Protein AF-A0A960UC60-F1 (afdb_monomer_lite)

Secondary structure (DSSP, 8-state):
-HHHHHHHHHHHHTT--GGGSSS-SSPPPP--TTTS-HHHHHHHHHHHHHHHHHHHHH--S-S--------HHHHHHTT-SSSSSSPPS-SEEEEE-TTSSEEEEE-THHHHHHHHHT--HHHHHHHHHHHH--SSSTT-SSSSHHHHHHTT--HHHHHHHHTTTTT-SSHHHHS-HHHH--

Sequence (182 aa):
MTFKVIRNHRRAAYNVKTSEYEGLTIRPQGIDTRFCPQDMLTAAREVWDNAL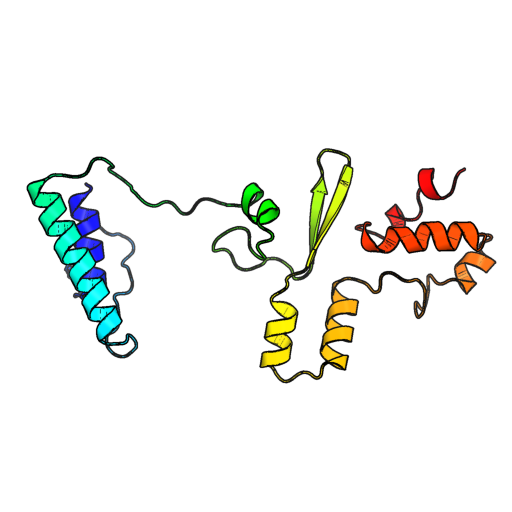EMGEHYGYRNAQVTVIAPTGTIGLVMDCDTTGIEPDFAIVKYKKLAGGGYFKIVNQSVRKALVKLGYTETEIEEITKYSKGHGTFAGCPEINKATLLEKGFTEEKIKLVEDQLDDVFDIKFAFNKWTLGE

Radius of gyration: 27.11 Å; chains: 1; bounding box: 53×32×70 Å

Structure (mmCIF, N/CA/C/O backbone):
data_AF-A0A960UC60-F1
#
_entry.id   AF-A0A960UC60-F1
#
loop_
_atom_site.group_PDB
_atom_site.id
_atom_site.type_symbol
_atom_site.label_atom_id
_atom_site.label_alt_id
_atom_site.label_comp_id
_atom_site.label_asym_id
_atom_site.label_entity_id
_atom_site.label_seq_id
_atom_site.pdbx_PDB_ins_code
_atom_site.Cartn_x
_atom_site.Cartn_y
_atom_site.Cartn_z
_atom_site.occupancy
_atom_site.B_iso_or_equiv
_atom_site.auth_seq_id
_atom_site.auth_comp_id
_atom_site.auth_asym_id
_atom_site.auth_atom_id
_atom_site.pdbx_PDB_model_num
ATOM 1 N N . MET A 1 1 ? 26.978 6.131 -17.275 1.00 68.31 1 MET A N 1
ATOM 2 C CA . MET A 1 1 ? 26.168 5.397 -16.273 1.00 68.31 1 MET A CA 1
ATOM 3 C C . MET A 1 1 ? 24.700 5.316 -16.696 1.00 68.31 1 MET A C 1
ATOM 5 O O . MET A 1 1 ? 24.188 4.209 -16.770 1.00 68.31 1 MET A O 1
ATOM 9 N N . THR A 1 2 ? 24.066 6.433 -17.068 1.00 82.31 2 THR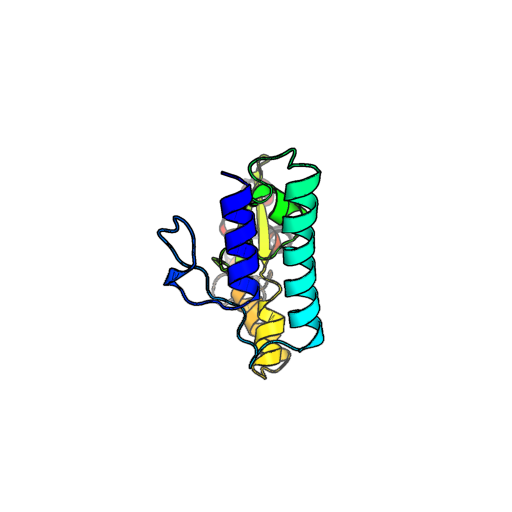 A N 1
ATOM 10 C CA . THR A 1 2 ? 22.643 6.511 -17.465 1.00 82.31 2 THR A CA 1
ATOM 11 C C . THR A 1 2 ? 22.264 5.617 -18.652 1.00 82.31 2 THR A C 1
ATOM 13 O O . THR A 1 2 ? 21.352 4.811 -18.536 1.00 82.31 2 THR A O 1
ATOM 16 N N . PHE A 1 3 ? 23.019 5.639 -19.757 1.00 91.31 3 PHE A N 1
ATOM 17 C CA . PHE A 1 3 ? 22.728 4.790 -20.927 1.00 91.31 3 PHE A CA 1
ATOM 18 C C . PHE A 1 3 ? 22.731 3.284 -20.640 1.00 91.31 3 PHE A C 1
ATOM 20 O O . PHE A 1 3 ? 21.952 2.540 -21.226 1.00 91.31 3 PHE A O 1
ATOM 27 N N . LYS A 1 4 ? 23.573 2.832 -19.702 1.00 92.44 4 LYS A N 1
ATOM 28 C CA . LYS A 1 4 ? 23.597 1.432 -19.256 1.00 92.44 4 LYS A CA 1
ATOM 29 C C . LYS A 1 4 ? 22.249 1.028 -18.650 1.00 92.44 4 LYS A C 1
ATOM 31 O O . LYS A 1 4 ? 21.748 -0.057 -18.924 1.00 92.44 4 LYS A O 1
ATOM 36 N N . VAL A 1 5 ? 21.666 1.914 -17.839 1.00 91.75 5 VAL A N 1
ATOM 37 C CA . VAL A 1 5 ? 20.359 1.708 -17.200 1.00 91.75 5 VAL A CA 1
ATOM 38 C C . VAL A 1 5 ? 19.268 1.620 -18.265 1.00 91.75 5 VAL A C 1
ATOM 40 O O . VAL A 1 5 ? 18.522 0.647 -18.283 1.00 91.75 5 VAL A O 1
ATOM 43 N N . ILE A 1 6 ? 19.247 2.560 -19.212 1.00 94.62 6 ILE A N 1
ATOM 44 C CA . ILE A 1 6 ? 18.257 2.588 -20.300 1.00 94.62 6 ILE A CA 1
ATOM 45 C C . ILE A 1 6 ? 18.337 1.332 -21.173 1.00 94.62 6 ILE A C 1
ATOM 47 O O . ILE A 1 6 ? 17.321 0.677 -21.400 1.00 94.62 6 ILE A O 1
ATOM 51 N N . ARG A 1 7 ? 19.543 0.917 -21.583 1.00 95.75 7 ARG A N 1
ATOM 52 C CA . ARG A 1 7 ? 19.724 -0.333 -22.338 1.00 95.75 7 ARG A CA 1
ATOM 53 C C . ARG A 1 7 ? 19.241 -1.553 -21.561 1.00 95.75 7 ARG A C 1
ATOM 55 O O . ARG A 1 7 ? 18.630 -2.438 -22.150 1.00 95.75 7 ARG A O 1
ATOM 62 N N . ASN A 1 8 ? 19.472 -1.613 -20.251 1.00 95.38 8 ASN A N 1
ATOM 63 C CA . ASN A 1 8 ? 18.989 -2.721 -19.428 1.00 95.38 8 ASN A CA 1
ATOM 64 C C . ASN A 1 8 ? 17.457 -2.731 -19.273 1.00 95.38 8 ASN A C 1
ATOM 66 O O . ASN A 1 8 ? 16.870 -3.810 -19.296 1.00 95.38 8 ASN A O 1
ATOM 70 N N . HIS A 1 9 ? 16.794 -1.574 -19.184 1.00 94.69 9 HIS A N 1
ATOM 71 C CA . HIS A 1 9 ? 15.327 -1.514 -19.211 1.00 94.69 9 HIS A CA 1
ATOM 72 C C . HIS A 1 9 ? 14.755 -1.975 -20.555 1.00 94.69 9 HIS A C 1
ATOM 74 O O . HIS A 1 9 ? 13.855 -2.814 -20.584 1.00 94.69 9 HIS A O 1
ATOM 80 N N . ARG A 1 10 ? 15.343 -1.513 -21.664 1.00 96.44 10 ARG A N 1
ATOM 81 C CA . ARG A 1 10 ? 15.003 -1.987 -23.011 1.00 96.44 10 ARG A CA 1
ATOM 82 C C . ARG A 1 10 ? 15.147 -3.506 -23.115 1.00 96.44 10 ARG A C 1
ATOM 84 O O . ARG A 1 10 ? 14.218 -4.196 -23.516 1.00 96.44 10 ARG A O 1
ATOM 91 N N . ARG A 1 11 ? 16.278 -4.056 -22.675 1.00 96.94 11 ARG A N 1
ATOM 92 C CA . ARG A 1 11 ? 16.530 -5.506 -22.622 1.00 96.94 11 ARG A CA 1
ATOM 93 C C . ARG A 1 11 ? 15.467 -6.277 -21.833 1.00 96.94 11 ARG A C 1
ATOM 95 O O . ARG A 1 11 ? 15.045 -7.340 -22.283 1.00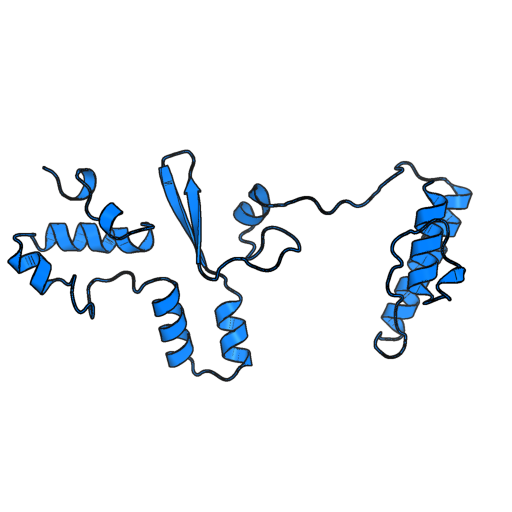 96.94 11 ARG A O 1
ATOM 102 N N . ALA A 1 12 ? 14.996 -5.733 -20.712 1.00 96.25 12 ALA A N 1
ATOM 103 C CA . ALA A 1 12 ? 13.912 -6.336 -19.938 1.00 96.25 12 ALA A CA 1
ATOM 104 C C . ALA A 1 12 ? 12.580 -6.350 -20.709 1.00 96.25 12 ALA A C 1
ATOM 106 O O . ALA A 1 12 ? 11.898 -7.376 -20.721 1.00 96.25 12 ALA A O 1
ATOM 107 N N . ALA A 1 13 ? 12.242 -5.274 -21.427 1.00 96.88 13 ALA A N 1
ATOM 108 C CA . ALA A 1 13 ? 11.043 -5.220 -22.274 1.00 96.88 13 ALA A CA 1
ATOM 109 C C . ALA A 1 13 ? 11.086 -6.206 -23.458 1.00 96.88 13 ALA A C 1
ATOM 111 O O . ALA A 1 13 ? 10.059 -6.725 -23.898 1.00 96.88 13 ALA A O 1
ATOM 112 N N . TYR A 1 14 ? 12.284 -6.508 -23.956 1.00 97.12 14 TYR A N 1
ATOM 113 C CA . TYR A 1 14 ? 12.506 -7.518 -24.993 1.00 97.12 14 TYR A CA 1
ATOM 114 C C . TYR A 1 14 ? 12.685 -8.941 -24.447 1.00 97.12 14 TYR A C 1
ATOM 116 O O . TYR A 1 14 ? 12.767 -9.878 -25.237 1.00 97.12 14 TYR A O 1
ATOM 124 N N . ASN A 1 15 ? 12.711 -9.110 -23.121 1.00 96.25 15 ASN A N 1
ATOM 125 C CA . ASN A 1 15 ? 12.952 -10.387 -22.449 1.00 96.25 15 ASN A CA 1
ATOM 126 C C . ASN A 1 15 ? 14.205 -11.115 -22.975 1.00 96.25 15 ASN A C 1
ATOM 128 O O . ASN A 1 15 ? 14.180 -12.307 -23.285 1.00 96.25 15 ASN A O 1
ATOM 132 N N . VAL A 1 16 ? 15.301 -10.368 -23.133 1.00 95.81 16 VAL A N 1
ATOM 133 C CA . VAL A 1 16 ? 16.558 -10.898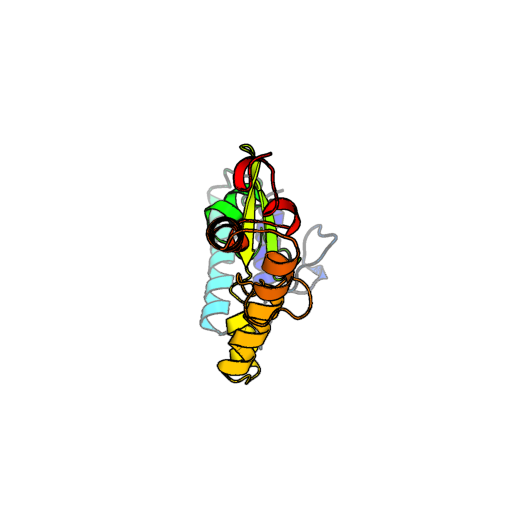 -23.681 1.00 95.81 16 VAL A CA 1
ATOM 134 C C . VAL A 1 16 ? 17.239 -11.881 -22.728 1.00 95.81 16 VAL A C 1
ATOM 136 O O . VAL A 1 16 ? 16.904 -11.976 -21.541 1.00 95.81 16 VAL A O 1
ATOM 139 N N . LYS A 1 17 ? 18.269 -12.584 -23.218 1.00 94.69 17 LYS A N 1
ATOM 140 C CA . LYS A 1 17 ? 19.023 -13.514 -22.377 1.00 94.69 17 LYS A CA 1
ATOM 141 C C . LYS A 1 17 ? 19.707 -12.770 -21.241 1.00 94.69 17 LYS A C 1
ATOM 143 O O . LYS A 1 17 ? 20.239 -11.673 -21.386 1.00 94.69 17 LYS A O 1
ATOM 148 N N . THR A 1 18 ? 19.780 -13.432 -20.095 1.00 91.75 18 THR A N 1
ATOM 149 C CA . THR A 1 18 ? 20.324 -12.825 -18.880 1.00 91.75 18 THR A CA 1
ATOM 150 C C . THR A 1 18 ? 21.811 -12.442 -18.983 1.00 91.75 18 THR A C 1
ATOM 152 O O . THR A 1 18 ? 22.275 -11.601 -18.217 1.00 91.75 18 THR A O 1
ATOM 155 N N . SER A 1 19 ? 22.552 -13.019 -19.935 1.00 92.94 19 SER A N 1
ATOM 156 C CA . SER A 1 19 ? 23.940 -12.667 -20.264 1.00 92.94 19 SER A CA 1
ATOM 157 C C . SER A 1 19 ? 24.095 -11.318 -20.967 1.00 92.94 19 SER A C 1
ATOM 159 O O . SER A 1 19 ? 25.198 -10.791 -21.014 1.00 92.94 19 SER A O 1
ATOM 161 N N . GLU A 1 20 ? 23.022 -10.767 -21.534 1.00 95.19 20 GLU A N 1
ATOM 162 C CA . GLU A 1 20 ? 23.074 -9.519 -22.300 1.00 95.19 20 GLU A CA 1
ATOM 163 C C . GLU A 1 20 ? 22.993 -8.276 -21.407 1.00 95.19 20 GLU A C 1
ATOM 165 O O . GLU A 1 20 ? 23.310 -7.178 -21.856 1.00 95.19 20 GLU A O 1
ATOM 170 N N . TYR A 1 21 ? 22.585 -8.417 -20.141 1.00 96.06 21 TYR A N 1
ATOM 171 C CA . TYR A 1 21 ? 22.508 -7.288 -19.215 1.00 96.06 21 TYR A CA 1
ATOM 172 C C . TYR A 1 21 ? 23.894 -6.754 -18.844 1.00 96.06 21 TYR A C 1
ATOM 174 O O . TYR A 1 21 ? 24.807 -7.495 -18.483 1.00 96.06 21 TYR A O 1
ATOM 182 N N . GLU A 1 22 ? 24.031 -5.432 -18.849 1.00 94.62 22 GLU A N 1
ATOM 183 C CA . GLU A 1 22 ? 25.292 -4.758 -18.555 1.00 94.62 22 GLU A CA 1
ATOM 184 C C . GLU A 1 22 ? 25.406 -4.429 -17.064 1.00 94.62 22 GLU A C 1
ATOM 186 O O . GLU A 1 22 ? 24.697 -3.557 -16.553 1.00 94.62 22 GLU A O 1
ATOM 191 N N . GLY A 1 23 ? 26.354 -5.069 -16.375 1.00 92.62 23 GLY A N 1
ATOM 192 C CA . GLY A 1 23 ? 26.799 -4.665 -15.037 1.00 92.62 23 GLY A CA 1
ATOM 193 C C . GLY A 1 23 ? 25.691 -4.646 -13.981 1.00 92.62 23 GLY A C 1
ATOM 194 O O . GLY A 1 23 ? 25.601 -3.668 -13.234 1.00 92.62 23 GLY A O 1
ATOM 195 N N . LEU A 1 24 ? 24.855 -5.691 -13.963 1.00 91.81 24 LEU A N 1
ATOM 196 C CA . LEU A 1 24 ? 23.836 -5.945 -12.943 1.00 91.81 24 LEU A CA 1
ATOM 197 C C . LEU A 1 24 ? 24.259 -7.105 -12.037 1.00 91.81 24 LEU A C 1
ATOM 199 O O . LEU A 1 24 ? 24.653 -8.163 -12.526 1.00 91.81 24 LEU A O 1
ATOM 203 N N . THR A 1 25 ? 24.119 -6.925 -10.725 1.00 91.75 25 THR A N 1
ATOM 204 C CA . THR A 1 25 ? 24.242 -8.001 -9.726 1.00 91.75 25 THR A CA 1
ATOM 205 C C . THR A 1 25 ? 22.919 -8.739 -9.530 1.00 91.75 25 THR A C 1
ATOM 207 O O . THR A 1 25 ? 22.909 -9.959 -9.397 1.00 91.75 25 THR A O 1
ATOM 210 N N . ILE A 1 26 ? 21.801 -8.010 -9.581 1.00 91.25 26 ILE A N 1
ATOM 211 C CA . ILE A 1 26 ? 20.439 -8.549 -9.534 1.00 91.25 26 ILE A CA 1
ATOM 212 C C . ILE A 1 26 ? 19.799 -8.334 -10.902 1.00 91.25 26 ILE A C 1
ATOM 214 O O . ILE A 1 26 ? 19.756 -7.212 -11.408 1.00 91.25 26 ILE A O 1
ATOM 218 N N . ARG A 1 27 ? 19.333 -9.421 -11.520 1.00 90.88 27 ARG A N 1
ATOM 219 C CA . ARG A 1 27 ? 18.766 -9.391 -12.872 1.00 90.88 27 ARG A CA 1
ATOM 220 C C . ARG A 1 27 ? 17.247 -9.210 -12.800 1.00 90.88 27 ARG A C 1
ATOM 222 O O . ARG A 1 27 ? 16.612 -9.899 -12.001 1.00 90.88 27 ARG A O 1
ATOM 229 N N . PRO A 1 28 ? 16.663 -8.309 -13.607 1.00 91.75 28 PRO A N 1
ATOM 230 C CA . PRO A 1 28 ? 15.219 -8.137 -13.644 1.00 91.75 28 PRO A CA 1
ATOM 231 C C . PRO A 1 28 ? 14.548 -9.343 -14.309 1.00 91.75 28 PRO A C 1
ATOM 233 O O . PRO A 1 28 ? 15.163 -10.053 -15.108 1.00 91.75 28 PRO A O 1
ATOM 236 N N . GLN A 1 29 ? 13.267 -9.539 -14.006 1.00 92.44 29 GLN A N 1
ATOM 237 C CA . GLN A 1 29 ? 12.399 -10.411 -14.792 1.00 92.44 29 GLN A CA 1
ATOM 238 C C . GLN A 1 29 ? 11.976 -9.656 -16.054 1.00 92.44 29 GLN A C 1
ATOM 240 O O . GLN A 1 29 ? 11.496 -8.524 -15.965 1.00 92.44 29 GLN A O 1
ATOM 245 N N . GLY A 1 30 ? 12.206 -10.251 -17.224 1.00 94.94 30 GLY A N 1
ATOM 246 C CA . GLY A 1 30 ? 11.753 -9.679 -18.488 1.00 94.94 30 GLY A CA 1
ATOM 247 C C . GLY A 1 30 ? 10.246 -9.843 -18.684 1.00 94.94 30 GLY A C 1
ATOM 248 O O . GLY A 1 30 ? 9.597 -10.625 -17.989 1.00 94.94 30 GLY A O 1
ATOM 249 N N . ILE A 1 31 ? 9.683 -9.104 -19.641 1.00 95.62 31 ILE A N 1
ATOM 250 C CA . ILE A 1 31 ? 8.254 -9.201 -19.965 1.00 95.62 31 ILE A CA 1
ATOM 251 C C . ILE A 1 31 ? 8.002 -10.499 -20.737 1.00 95.62 31 ILE A C 1
ATOM 253 O O . ILE A 1 31 ? 8.395 -10.643 -21.895 1.00 95.62 31 ILE A O 1
ATOM 257 N N . ASP A 1 32 ? 7.332 -11.451 -20.097 1.00 93.94 32 ASP A N 1
ATOM 258 C CA . ASP A 1 32 ? 6.953 -12.706 -20.735 1.00 93.94 32 ASP A CA 1
ATOM 259 C C . ASP A 1 32 ? 5.782 -12.487 -21.701 1.00 93.94 32 ASP A C 1
ATOM 261 O O . ASP A 1 32 ? 4.666 -12.135 -21.307 1.00 93.94 32 ASP A O 1
ATOM 265 N N . THR A 1 33 ? 6.035 -12.728 -22.985 1.00 92.94 33 THR A N 1
ATOM 266 C CA . THR A 1 33 ? 5.071 -12.492 -24.065 1.00 92.94 33 THR A CA 1
ATOM 267 C C . THR A 1 33 ? 3.856 -13.413 -23.995 1.00 92.94 33 THR A C 1
ATOM 269 O O . THR A 1 33 ? 2.863 -13.152 -24.661 1.00 92.94 33 THR A O 1
ATOM 272 N N . ARG A 1 34 ? 3.907 -14.489 -23.200 1.00 94.25 34 ARG A N 1
ATOM 273 C CA . ARG A 1 34 ? 2.771 -15.399 -22.992 1.00 94.25 34 ARG A CA 1
ATOM 274 C C . ARG A 1 34 ? 1.705 -14.811 -22.070 1.00 94.25 34 ARG A C 1
ATOM 276 O O . ARG A 1 34 ? 0.554 -15.226 -22.146 1.00 94.25 34 ARG A O 1
ATOM 283 N N . PHE A 1 35 ? 2.089 -13.879 -21.197 1.00 94.94 35 PHE A N 1
ATOM 284 C CA . PHE A 1 35 ? 1.212 -13.298 -20.175 1.00 94.94 35 PHE A CA 1
ATOM 285 C C . PHE A 1 35 ? 0.889 -11.820 -20.422 1.00 94.94 35 PHE A C 1
ATOM 287 O O . PHE A 1 35 ? 0.059 -11.251 -19.716 1.00 94.94 35 PHE A O 1
ATOM 294 N N . CYS A 1 36 ? 1.538 -11.188 -21.402 1.00 95.12 36 CYS A N 1
ATOM 295 C CA . CYS A 1 36 ? 1.357 -9.777 -21.718 1.00 95.12 36 CYS A CA 1
ATOM 296 C C . CYS A 1 36 ? 0.548 -9.611 -23.017 1.00 95.12 36 CYS A C 1
ATOM 298 O O . CYS A 1 36 ? 0.958 -10.158 -24.044 1.00 95.12 36 CYS A O 1
ATOM 300 N N . PRO A 1 37 ? -0.568 -8.856 -23.002 1.00 96.81 37 PRO A N 1
ATOM 301 C CA . PRO A 1 37 ? -1.276 -8.465 -24.217 1.00 96.81 37 PRO A CA 1
ATOM 302 C C . PRO A 1 37 ? -0.342 -7.824 -25.253 1.00 96.81 37 PRO A C 1
ATOM 304 O O . PRO A 1 37 ? 0.588 -7.089 -24.912 1.00 96.81 37 PRO A O 1
ATOM 307 N N . GLN A 1 38 ? -0.573 -8.121 -26.534 1.00 95.75 38 GLN A N 1
ATOM 308 C CA . GLN A 1 38 ? 0.352 -7.754 -27.609 1.00 95.75 38 GLN A CA 1
ATOM 309 C C . GLN A 1 38 ? 0.504 -6.234 -27.780 1.00 95.75 38 GLN A C 1
ATOM 311 O O . GLN A 1 38 ? 1.596 -5.752 -28.084 1.00 95.75 38 GLN A O 1
ATOM 316 N N . ASP A 1 39 ? -0.572 -5.482 -27.579 1.00 97.00 39 ASP A N 1
ATOM 317 C CA . ASP A 1 39 ? -0.593 -4.020 -27.594 1.00 97.00 39 ASP A CA 1
ATOM 318 C C . ASP A 1 39 ? 0.275 -3.435 -26.470 1.00 97.00 39 ASP A C 1
ATOM 320 O O . ASP A 1 39 ? 1.146 -2.606 -26.733 1.00 97.00 39 ASP A O 1
ATOM 324 N N . MET A 1 40 ? 0.131 -3.941 -25.240 1.00 96.75 40 MET A N 1
ATOM 325 C CA . MET A 1 40 ? 0.957 -3.533 -24.099 1.00 96.75 40 MET A CA 1
ATOM 326 C C . MET A 1 40 ? 2.436 -3.869 -24.302 1.00 96.75 40 MET A C 1
ATOM 328 O O . MET A 1 40 ? 3.303 -3.046 -24.004 1.00 96.75 40 MET A O 1
ATOM 332 N N . LEU A 1 41 ? 2.739 -5.058 -24.829 1.00 96.88 41 LEU A N 1
ATOM 333 C CA . LEU A 1 41 ? 4.110 -5.474 -25.123 1.00 96.88 41 LEU A CA 1
ATOM 334 C C . LEU A 1 41 ? 4.760 -4.574 -26.181 1.00 96.88 41 LEU A C 1
ATOM 336 O O . LEU A 1 41 ? 5.928 -4.206 -26.049 1.00 96.88 41 LEU A O 1
ATOM 340 N N . THR A 1 42 ? 4.006 -4.233 -27.228 1.00 97.50 42 THR A N 1
ATOM 341 C CA . THR A 1 42 ? 4.476 -3.364 -28.313 1.00 97.50 42 THR A CA 1
ATOM 342 C C . THR A 1 42 ? 4.761 -1.967 -27.775 1.00 97.50 42 THR A C 1
ATOM 344 O O . THR A 1 42 ? 5.889 -1.494 -27.902 1.00 97.50 42 THR A O 1
ATOM 347 N N . ALA A 1 43 ? 3.809 -1.378 -27.046 1.00 97.81 43 ALA A N 1
ATOM 348 C CA . ALA A 1 43 ? 3.984 -0.073 -26.415 1.00 97.81 43 ALA A CA 1
ATOM 349 C C . ALA A 1 43 ? 5.184 -0.047 -25.451 1.00 97.81 43 ALA A C 1
ATOM 351 O O . ALA A 1 43 ? 5.978 0.893 -25.466 1.00 97.81 43 ALA A O 1
ATOM 352 N N . ALA A 1 44 ? 5.369 -1.094 -24.638 1.00 97.31 44 ALA A N 1
ATOM 353 C CA . ALA A 1 44 ? 6.506 -1.185 -23.725 1.00 97.31 44 ALA A CA 1
ATOM 354 C C . ALA A 1 44 ? 7.849 -1.184 -24.473 1.00 97.31 44 ALA A C 1
ATOM 356 O O . ALA A 1 44 ? 8.783 -0.503 -24.054 1.00 97.31 44 ALA A O 1
ATOM 357 N N . ARG A 1 45 ? 7.959 -1.930 -25.578 1.00 97.81 45 ARG A N 1
ATOM 358 C CA . ARG A 1 45 ? 9.179 -1.977 -26.397 1.00 97.81 45 ARG A CA 1
ATOM 359 C C . ARG A 1 45 ? 9.456 -0.639 -27.070 1.00 97.81 45 ARG A C 1
ATOM 361 O O . ARG A 1 45 ? 10.554 -0.116 -26.899 1.00 97.81 45 ARG A O 1
ATOM 368 N N . GLU A 1 46 ? 8.453 -0.063 -27.729 1.00 98.31 46 GLU A N 1
ATOM 369 C CA . GLU A 1 46 ? 8.558 1.227 -28.420 1.00 98.31 46 GLU A CA 1
ATOM 370 C C . GLU A 1 46 ? 8.993 2.351 -27.477 1.00 98.31 46 GLU A C 1
ATOM 372 O O . GLU A 1 46 ? 9.887 3.127 -27.804 1.00 98.31 46 GLU A O 1
ATOM 377 N N . VAL A 1 47 ? 8.428 2.416 -26.266 1.00 97.56 47 VAL A N 1
ATOM 378 C CA . VAL A 1 47 ? 8.819 3.424 -25.269 1.00 97.56 47 VAL A CA 1
ATOM 379 C C . VAL A 1 47 ? 10.304 3.318 -24.916 1.00 97.56 47 VAL A C 1
ATOM 381 O O . VAL A 1 47 ? 10.975 4.344 -24.800 1.00 97.56 47 VAL A O 1
ATOM 384 N N . TRP A 1 48 ? 10.845 2.106 -24.765 1.00 96.88 48 TRP A N 1
ATOM 385 C CA . TRP A 1 48 ? 12.261 1.921 -24.433 1.00 96.88 48 TRP A CA 1
ATOM 386 C C . TRP A 1 48 ? 13.204 2.058 -25.631 1.00 96.88 48 TRP A C 1
ATOM 388 O O . TRP A 1 48 ? 14.352 2.463 -25.436 1.00 96.88 48 TRP A O 1
ATOM 398 N N . ASP A 1 49 ? 12.737 1.752 -26.842 1.00 98.25 49 ASP A N 1
ATOM 399 C CA . ASP A 1 49 ? 13.447 2.054 -28.088 1.00 98.25 49 ASP A CA 1
ATOM 400 C C . ASP A 1 49 ? 13.601 3.571 -28.248 1.00 98.25 49 ASP A C 1
ATOM 402 O O . ASP A 1 49 ? 14.724 4.074 -28.309 1.00 98.25 49 ASP A O 1
ATOM 406 N N . ASN A 1 50 ? 12.488 4.303 -28.159 1.00 97.81 50 ASN A N 1
ATOM 407 C CA . ASN A 1 50 ? 12.465 5.762 -28.227 1.00 97.81 50 ASN A CA 1
ATOM 408 C C . ASN A 1 50 ? 13.296 6.392 -27.108 1.00 97.81 50 ASN A C 1
ATOM 410 O O . ASN A 1 50 ? 14.032 7.347 -27.344 1.00 97.81 50 ASN A O 1
ATOM 414 N N . ALA A 1 51 ? 13.205 5.864 -25.880 1.00 95.75 51 ALA A N 1
ATOM 415 C CA . ALA A 1 51 ? 14.002 6.366 -24.770 1.00 95.75 51 ALA A CA 1
ATOM 416 C C . ALA A 1 51 ? 15.496 6.286 -25.092 1.00 95.75 51 ALA A C 1
ATOM 418 O O . ALA A 1 51 ? 16.198 7.269 -24.860 1.00 95.75 51 ALA A O 1
ATOM 419 N N . LEU A 1 52 ? 15.970 5.155 -25.627 1.00 96.38 52 LEU A N 1
ATOM 420 C CA . LEU A 1 52 ? 17.369 4.966 -26.002 1.00 96.38 52 LEU A CA 1
ATOM 421 C C . LEU A 1 52 ? 17.777 5.902 -27.146 1.00 96.38 52 LEU A C 1
ATOM 423 O O . LEU A 1 52 ? 18.752 6.630 -26.982 1.00 96.38 52 LEU A O 1
ATOM 427 N N . GLU A 1 53 ? 17.013 5.929 -28.240 1.00 97.69 53 GLU A N 1
ATOM 428 C CA . GLU A 1 53 ? 17.301 6.753 -29.423 1.00 97.69 53 GLU A CA 1
ATOM 429 C C . GLU A 1 53 ? 17.358 8.248 -29.077 1.00 97.69 53 GLU A C 1
ATOM 431 O O . GLU A 1 53 ? 18.349 8.932 -29.343 1.00 97.69 53 GLU A O 1
ATOM 436 N N . MET A 1 54 ? 16.329 8.756 -28.392 1.00 96.94 54 MET A N 1
ATOM 437 C CA . MET A 1 54 ? 16.273 10.157 -27.967 1.00 96.94 54 MET A CA 1
ATOM 438 C C . MET A 1 54 ? 17.385 10.480 -26.967 1.00 96.94 54 MET A C 1
ATOM 440 O O . MET A 1 54 ? 17.974 11.560 -27.010 1.00 96.94 54 MET A O 1
ATOM 444 N N . GLY A 1 55 ? 17.703 9.537 -26.078 1.00 95.56 55 GLY A N 1
ATOM 445 C CA . GLY A 1 55 ? 18.828 9.661 -25.164 1.00 95.56 55 GLY A CA 1
ATOM 446 C C . GLY A 1 55 ? 20.156 9.802 -25.898 1.00 95.56 55 GLY A C 1
ATOM 447 O O . GLY A 1 55 ? 20.978 10.616 -25.493 1.00 95.56 55 GLY A O 1
ATOM 448 N N . GLU A 1 56 ? 20.381 9.034 -26.964 1.00 95.56 56 GLU A N 1
ATOM 449 C CA . GLU A 1 56 ? 21.622 9.070 -27.748 1.00 95.56 56 GLU A CA 1
ATOM 450 C C . GLU A 1 56 ? 21.765 10.383 -28.520 1.00 95.56 56 GLU A C 1
ATOM 452 O O . GLU A 1 56 ? 22.868 10.924 -28.598 1.00 95.56 56 GLU A O 1
ATOM 457 N N . HIS A 1 57 ? 20.656 10.931 -29.022 1.00 96.94 57 HIS A N 1
ATOM 458 C CA . HIS A 1 57 ? 20.666 12.185 -29.769 1.00 96.94 57 HIS A CA 1
ATOM 459 C C . HIS A 1 57 ? 20.776 13.427 -28.867 1.00 96.94 57 HIS A C 1
ATOM 461 O O . HIS A 1 57 ? 21.520 14.355 -29.181 1.00 96.94 57 HIS A O 1
ATOM 467 N N . TYR A 1 58 ? 20.047 13.464 -27.745 1.00 96.69 58 TYR A N 1
ATOM 468 C CA . TYR A 1 58 ? 19.893 14.679 -26.927 1.00 96.69 58 TYR A CA 1
ATOM 469 C C . TYR A 1 58 ? 20.530 14.590 -25.531 1.00 96.69 58 TYR A C 1
ATOM 471 O O . TYR A 1 58 ? 20.668 15.603 -24.842 1.00 96.69 58 TYR A O 1
ATOM 479 N N . GLY A 1 59 ? 20.933 13.397 -25.093 1.00 94.50 59 GLY A N 1
ATOM 480 C CA . GLY A 1 59 ? 21.387 13.141 -23.728 1.00 94.50 59 GLY A CA 1
ATOM 481 C C . GLY A 1 59 ? 20.251 13.134 -22.695 1.00 94.50 59 GLY A C 1
ATOM 482 O O . GLY A 1 59 ? 19.082 13.358 -22.998 1.00 94.50 59 GLY A O 1
ATOM 483 N N . TYR A 1 60 ? 20.606 12.894 -21.427 1.00 93.62 60 TYR A N 1
ATOM 484 C CA . TYR A 1 60 ? 19.675 12.980 -20.295 1.00 93.62 60 TYR A CA 1
ATOM 485 C C . TYR A 1 60 ? 20.131 14.026 -19.290 1.00 93.62 60 TYR A C 1
ATOM 487 O O . TYR A 1 60 ? 21.301 14.067 -18.908 1.00 93.62 60 TYR A O 1
ATOM 495 N N . ARG A 1 61 ? 19.178 14.818 -18.787 1.00 93.81 61 ARG A N 1
ATOM 496 C CA . ARG A 1 61 ? 19.444 15.800 -17.730 1.00 93.81 61 ARG A CA 1
ATOM 497 C C . ARG A 1 61 ? 19.756 15.147 -16.382 1.00 93.81 61 ARG A C 1
ATOM 499 O O . ARG A 1 61 ? 20.614 15.638 -15.657 1.00 93.81 61 ARG A O 1
ATOM 506 N N . ASN A 1 62 ? 19.056 14.060 -16.057 1.00 89.69 62 ASN A N 1
ATOM 507 C CA . ASN A 1 62 ? 19.130 13.392 -14.759 1.00 89.69 62 ASN A CA 1
ATOM 508 C C . ASN A 1 62 ? 19.840 12.038 -14.886 1.00 89.69 62 ASN A C 1
ATOM 510 O O . ASN A 1 62 ? 19.569 11.269 -15.807 1.00 89.69 62 ASN A O 1
ATOM 514 N N . ALA A 1 63 ? 20.725 11.724 -13.937 1.00 85.31 63 ALA A N 1
ATOM 515 C CA . ALA A 1 63 ? 21.395 10.421 -13.874 1.00 85.31 63 ALA A CA 1
ATOM 516 C C . ALA A 1 63 ? 20.491 9.307 -13.306 1.00 85.31 63 ALA A C 1
ATOM 518 O O . ALA A 1 63 ? 20.688 8.136 -13.626 1.00 85.31 63 ALA A O 1
ATOM 519 N N . GLN A 1 64 ? 19.495 9.680 -12.498 1.00 84.25 64 GLN A N 1
ATOM 520 C CA . GLN A 1 64 ? 18.466 8.813 -11.930 1.00 84.25 64 GLN A CA 1
ATOM 521 C C . GLN A 1 64 ? 17.121 9.541 -11.996 1.00 84.25 64 GLN A C 1
ATOM 523 O O . GLN A 1 64 ? 17.052 10.733 -11.702 1.00 84.25 64 GLN A O 1
ATOM 528 N N . VAL A 1 65 ? 16.068 8.828 -12.399 1.00 81.88 65 VAL A N 1
ATOM 529 C CA . VAL A 1 65 ? 14.722 9.402 -12.577 1.00 81.88 65 VAL A CA 1
ATOM 530 C C . VAL A 1 65 ? 13.735 8.857 -11.546 1.00 81.88 65 VAL A C 1
ATOM 532 O O . VAL A 1 65 ? 12.845 9.577 -11.112 1.00 81.88 65 VAL A O 1
ATOM 535 N N . THR A 1 66 ? 13.904 7.605 -11.117 1.00 85.06 66 THR A N 1
ATOM 536 C CA . THR A 1 66 ? 12.967 6.927 -10.216 1.00 85.06 66 THR A CA 1
ATOM 537 C C . THR A 1 66 ? 13.638 6.522 -8.911 1.00 85.06 66 THR A C 1
ATOM 539 O O . THR A 1 66 ? 14.756 5.999 -8.899 1.00 85.06 66 THR A O 1
ATOM 542 N N . VAL A 1 67 ? 12.927 6.716 -7.806 1.00 88.62 67 VAL A N 1
ATOM 543 C CA . VAL A 1 67 ? 13.248 6.169 -6.489 1.00 88.62 67 VAL A CA 1
ATOM 544 C C . VAL A 1 67 ? 11.932 5.839 -5.796 1.00 88.62 67 VAL A C 1
ATOM 546 O O . VAL A 1 67 ? 10.994 6.630 -5.848 1.00 88.62 67 VAL A O 1
ATOM 549 N N . ILE A 1 68 ? 11.851 4.664 -5.178 1.00 89.88 68 ILE A N 1
ATOM 550 C CA . ILE A 1 68 ? 10.728 4.309 -4.311 1.00 89.88 68 ILE A CA 1
ATOM 551 C C . ILE A 1 68 ? 11.196 4.594 -2.890 1.00 89.88 68 ILE A C 1
ATOM 553 O O . ILE A 1 68 ? 12.017 3.861 -2.344 1.00 89.88 68 ILE A O 1
ATOM 557 N N . ALA A 1 69 ? 10.742 5.717 -2.341 1.00 90.62 69 ALA A N 1
ATOM 558 C CA . ALA A 1 69 ? 11.015 6.107 -0.964 1.00 90.62 69 ALA A CA 1
ATOM 559 C C . ALA A 1 69 ? 9.835 5.711 -0.059 1.00 90.62 69 ALA A C 1
ATOM 561 O O . ALA A 1 69 ? 8.713 5.604 -0.558 1.00 90.62 69 ALA A O 1
ATOM 562 N N . PRO A 1 70 ? 10.047 5.554 1.260 1.00 87.75 70 PRO A N 1
ATOM 563 C CA . PRO A 1 70 ? 8.948 5.382 2.204 1.00 87.75 70 PRO A CA 1
ATOM 564 C C . PRO A 1 70 ? 7.980 6.566 2.133 1.00 87.75 70 PRO A C 1
ATOM 566 O O . PRO A 1 70 ? 8.402 7.722 2.234 1.00 87.75 70 PRO A O 1
ATOM 569 N N . THR A 1 71 ? 6.680 6.298 1.999 1.00 89.75 71 THR A N 1
ATOM 570 C CA . THR A 1 71 ? 5.656 7.346 1.860 1.00 89.75 71 THR A CA 1
ATOM 571 C C . THR A 1 71 ? 4.800 7.513 3.113 1.00 89.75 71 THR A C 1
ATOM 573 O O . THR A 1 71 ? 3.727 8.098 3.050 1.00 89.75 71 THR A O 1
ATOM 576 N N . GLY A 1 72 ? 5.295 7.088 4.283 1.00 84.50 72 GLY A N 1
ATOM 577 C CA . GLY A 1 72 ? 4.564 7.083 5.559 1.00 84.50 72 GLY A CA 1
ATOM 578 C C . GLY A 1 72 ? 3.729 8.334 5.841 1.00 84.50 72 GLY A C 1
ATOM 579 O O . GLY A 1 72 ? 2.528 8.228 6.046 1.00 84.50 72 GLY A O 1
ATOM 580 N N . THR A 1 73 ? 4.319 9.531 5.824 1.00 83.38 73 THR A N 1
ATOM 581 C CA . THR A 1 73 ? 3.568 10.763 6.134 1.00 83.38 73 THR A CA 1
ATOM 582 C C . THR A 1 73 ? 2.515 11.099 5.078 1.00 83.38 73 THR A C 1
ATOM 584 O O . THR A 1 73 ? 1.395 11.442 5.446 1.00 83.38 73 THR A O 1
ATOM 587 N N . ILE A 1 74 ? 2.852 11.004 3.789 1.00 87.94 74 ILE A N 1
ATOM 588 C CA . ILE A 1 74 ? 1.951 11.409 2.699 1.00 87.94 74 ILE A CA 1
ATOM 589 C C . ILE A 1 74 ? 0.870 10.363 2.414 1.00 87.94 74 ILE A C 1
ATOM 591 O O . ILE A 1 74 ? -0.266 10.743 2.170 1.00 87.94 74 ILE A O 1
ATOM 595 N N . GLY A 1 75 ? 1.179 9.068 2.523 1.00 84.81 75 GLY A N 1
ATOM 596 C CA . GLY A 1 75 ? 0.214 7.982 2.332 1.00 84.81 75 GLY A CA 1
ATOM 597 C C . GLY A 1 75 ? -0.941 8.080 3.323 1.00 84.81 75 GLY A C 1
ATOM 598 O O . GLY A 1 75 ? -2.083 7.833 2.969 1.00 84.81 75 GLY A O 1
ATOM 599 N N . LEU A 1 76 ? -0.667 8.573 4.530 1.00 76.25 76 LEU A N 1
ATOM 600 C CA . LEU A 1 76 ? -1.694 8.851 5.529 1.00 76.25 76 LEU A CA 1
ATOM 601 C C . LEU A 1 76 ? -2.586 10.041 5.169 1.00 76.25 76 LEU A C 1
ATOM 603 O O . LEU A 1 76 ? -3.784 9.991 5.402 1.00 76.25 76 LEU A O 1
ATOM 607 N N . VAL A 1 77 ? -2.011 11.112 4.615 1.00 81.50 77 VAL A N 1
ATOM 608 C CA . VAL A 1 77 ? -2.789 12.278 4.151 1.00 81.50 77 VAL A CA 1
ATOM 609 C C . VAL A 1 77 ? -3.648 11.911 2.940 1.00 81.50 77 VAL A C 1
ATOM 611 O O . VAL A 1 77 ? -4.724 12.466 2.753 1.00 81.50 77 VAL A O 1
ATOM 614 N N . MET A 1 78 ? -3.174 10.968 2.129 1.00 85.56 78 MET A N 1
ATOM 615 C CA . MET A 1 78 ? -3.860 10.472 0.940 1.00 85.56 78 MET A CA 1
ATOM 616 C C . MET A 1 78 ? -4.828 9.313 1.222 1.00 85.56 78 MET A C 1
ATOM 618 O O . MET A 1 78 ? -5.358 8.756 0.266 1.00 85.56 78 MET A O 1
ATOM 622 N N . ASP A 1 79 ? -5.032 8.933 2.489 1.00 79.81 79 ASP A N 1
ATOM 623 C CA . ASP A 1 79 ? -5.885 7.803 2.895 1.00 79.81 79 ASP A CA 1
ATOM 624 C C . ASP A 1 79 ? -5.535 6.482 2.175 1.00 79.81 79 ASP A C 1
ATOM 626 O O . ASP A 1 79 ? -6.387 5.704 1.753 1.00 79.81 79 ASP A O 1
ATOM 630 N N . CYS A 1 80 ? -4.238 6.239 1.974 1.00 83.31 80 CYS A N 1
ATOM 631 C CA . CYS A 1 80 ? -3.743 4.995 1.398 1.00 83.31 80 CYS A CA 1
ATOM 632 C C . CYS A 1 80 ? -3.719 3.881 2.454 1.00 83.31 80 CYS A C 1
ATOM 634 O O . CYS A 1 80 ? -3.216 4.075 3.563 1.00 83.31 80 CYS A O 1
ATOM 636 N N . ASP A 1 81 ? -4.175 2.681 2.073 1.00 82.50 81 ASP A N 1
ATOM 637 C CA . ASP A 1 81 ? -4.095 1.486 2.925 1.00 82.50 81 ASP A CA 1
ATOM 638 C C . ASP A 1 81 ? -2.627 1.152 3.279 1.00 82.50 81 ASP A C 1
ATOM 640 O O . ASP A 1 81 ? -2.331 0.792 4.418 1.00 82.50 81 ASP A O 1
ATOM 644 N N . THR A 1 82 ? -1.686 1.310 2.340 1.00 83.25 82 THR A N 1
ATOM 645 C CA . THR A 1 82 ? -0.246 1.070 2.551 1.00 83.25 82 THR A CA 1
ATOM 646 C C . THR A 1 82 ? 0.564 2.366 2.489 1.00 83.25 82 THR A C 1
ATOM 648 O O . THR A 1 82 ? 0.151 3.372 1.914 1.00 83.25 82 THR A O 1
ATOM 651 N N . THR A 1 83 ? 1.763 2.349 3.073 1.00 81.06 83 THR A N 1
ATOM 652 C CA . THR A 1 83 ? 2.687 3.498 3.116 1.00 81.06 83 THR A CA 1
ATOM 653 C C . THR A 1 83 ? 3.779 3.433 2.046 1.00 81.06 83 THR A C 1
ATOM 655 O O . THR A 1 83 ? 4.877 3.958 2.252 1.00 81.06 83 THR A O 1
ATOM 658 N N . GLY A 1 84 ? 3.490 2.753 0.934 1.00 85.62 84 GLY A N 1
ATOM 659 C CA . GLY A 1 84 ? 4.439 2.472 -0.134 1.00 85.62 84 GLY A CA 1
ATOM 660 C C . GLY A 1 84 ? 4.126 1.153 -0.838 1.00 85.62 84 GLY A C 1
ATOM 661 O O . GLY A 1 84 ? 2.962 0.772 -0.987 1.00 85.62 84 GLY A O 1
ATOM 662 N N . ILE A 1 85 ? 5.177 0.469 -1.289 1.00 89.00 85 ILE A N 1
ATOM 663 C CA . ILE A 1 85 ? 5.076 -0.849 -1.940 1.00 89.00 85 ILE A CA 1
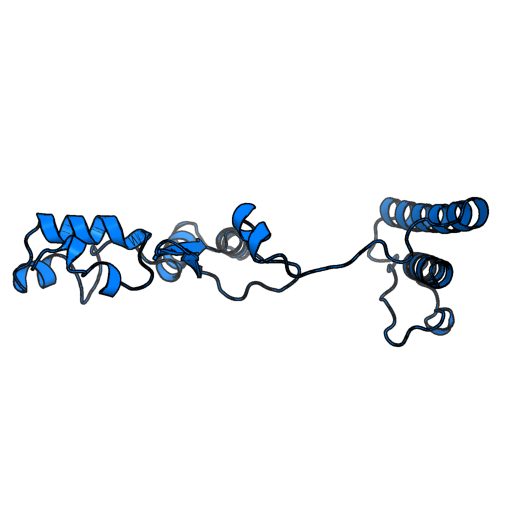ATOM 664 C C . ILE A 1 85 ? 5.033 -2.002 -0.933 1.00 89.00 85 ILE A C 1
ATOM 666 O O . ILE A 1 85 ? 4.936 -3.165 -1.324 1.00 89.00 85 ILE A O 1
ATOM 670 N N . GLU A 1 86 ? 5.183 -1.695 0.352 1.00 85.69 86 GLU A N 1
ATOM 671 C CA . GLU A 1 86 ? 5.193 -2.689 1.408 1.00 85.69 86 GLU A CA 1
ATOM 672 C C . GLU A 1 86 ? 3.800 -3.321 1.568 1.00 85.69 86 GLU A C 1
ATOM 674 O O . GLU A 1 86 ? 2.786 -2.623 1.453 1.00 85.69 86 GLU A O 1
ATOM 679 N N . PRO A 1 87 ? 3.725 -4.631 1.868 1.00 85.06 87 PRO A N 1
ATOM 680 C CA . PRO A 1 87 ? 2.487 -5.249 2.315 1.00 85.06 87 PRO A CA 1
ATOM 681 C C . PRO A 1 87 ? 1.940 -4.535 3.549 1.00 85.06 87 PRO A C 1
ATOM 683 O O . PRO A 1 87 ? 2.704 -4.030 4.376 1.00 85.06 87 PRO A O 1
ATOM 686 N N . ASP A 1 88 ? 0.618 -4.532 3.699 1.00 85.38 88 ASP A N 1
ATOM 687 C CA . ASP A 1 88 ? 0.022 -3.957 4.894 1.00 85.38 88 ASP A CA 1
ATOM 688 C C . ASP A 1 88 ? 0.436 -4.747 6.144 1.00 85.38 88 ASP A C 1
ATOM 690 O O . ASP A 1 88 ? 0.416 -5.979 6.159 1.00 85.38 88 ASP A O 1
ATOM 694 N N . PHE A 1 89 ? 0.817 -4.026 7.194 1.00 82.12 89 PHE A N 1
ATOM 695 C CA . PHE A 1 89 ? 1.294 -4.612 8.442 1.00 82.12 89 PHE A CA 1
ATOM 696 C C . PHE A 1 89 ? 0.143 -5.103 9.328 1.00 82.12 89 PHE A C 1
ATOM 698 O O . PHE A 1 89 ? 0.295 -6.088 10.049 1.00 82.12 89 PHE A O 1
ATOM 705 N N . ALA A 1 90 ? -1.004 -4.417 9.297 1.00 86.38 90 ALA A N 1
ATOM 706 C CA . ALA A 1 90 ? -2.156 -4.743 10.131 1.00 86.38 90 ALA A CA 1
ATOM 707 C C . ALA A 1 90 ? -3.468 -4.252 9.508 1.00 86.38 90 ALA A C 1
ATOM 709 O O . ALA A 1 90 ? -3.510 -3.215 8.850 1.00 86.38 90 ALA A O 1
ATOM 710 N N . ILE A 1 91 ? -4.560 -4.967 9.797 1.00 87.81 91 ILE A N 1
ATOM 711 C CA . ILE A 1 91 ? -5.916 -4.599 9.358 1.00 87.81 91 ILE A CA 1
ATOM 712 C C . ILE A 1 91 ? -6.369 -3.280 9.997 1.00 87.81 91 ILE A C 1
ATOM 714 O O . ILE A 1 91 ? -7.017 -2.467 9.341 1.00 87.81 91 ILE A O 1
ATOM 718 N N . VAL A 1 92 ? -6.015 -3.056 11.264 1.00 85.44 92 VAL A N 1
ATOM 719 C CA . VAL A 1 92 ? -6.290 -1.809 11.982 1.00 85.44 92 VAL A CA 1
ATOM 720 C C . VAL A 1 92 ? -4.981 -1.243 12.498 1.00 85.44 92 VAL A C 1
ATOM 722 O O . VAL A 1 92 ? -4.224 -1.919 13.195 1.00 85.44 92 VAL A O 1
ATOM 725 N N . LYS A 1 93 ? -4.713 0.008 12.141 1.00 82.94 93 LYS A N 1
ATOM 726 C CA . LYS A 1 93 ? -3.508 0.745 12.514 1.00 82.94 93 LYS A CA 1
ATOM 727 C C . LYS A 1 93 ? -3.904 1.989 13.282 1.00 82.94 93 LYS A C 1
ATOM 729 O O . LYS A 1 93 ? -4.944 2.586 13.023 1.00 82.94 93 LYS A O 1
ATOM 734 N N . TYR A 1 94 ? -3.040 2.404 14.195 1.00 81.62 94 TYR A N 1
ATOM 735 C CA . TYR A 1 94 ? -3.253 3.605 14.987 1.00 81.62 94 TYR A CA 1
ATOM 736 C C . TYR A 1 94 ? -2.055 4.521 14.852 1.00 81.62 94 TYR A C 1
ATOM 738 O O . TYR A 1 94 ? -0.918 4.121 15.109 1.00 81.62 94 TYR A O 1
ATOM 746 N N . LYS A 1 95 ? -2.311 5.772 14.476 1.00 79.19 95 LYS A N 1
ATOM 747 C CA . LYS A 1 95 ? -1.288 6.810 14.460 1.00 79.19 95 LYS A CA 1
ATOM 748 C C . LYS A 1 95 ? -1.484 7.759 15.623 1.00 79.19 95 LYS A C 1
ATOM 750 O O . LYS A 1 95 ? -2.513 8.416 15.719 1.00 79.19 95 LYS A O 1
ATOM 755 N N . LYS A 1 96 ? -0.460 7.894 16.461 1.00 82.12 96 LYS A N 1
ATOM 756 C CA . LYS A 1 96 ? -0.416 8.941 17.480 1.00 82.12 96 LYS A CA 1
ATOM 757 C C . LYS A 1 96 ? -0.246 10.305 16.808 1.00 82.12 96 LYS A C 1
ATOM 759 O O . LYS A 1 96 ? 0.683 10.493 16.019 1.00 82.12 96 LYS A O 1
ATOM 764 N N . LEU A 1 97 ? -1.132 11.247 17.113 1.00 80.12 97 LEU A N 1
ATOM 765 C CA . LEU A 1 97 ? -1.052 12.610 16.592 1.00 80.12 97 LEU A CA 1
ATOM 766 C C . LEU A 1 97 ? -0.129 13.466 17.469 1.00 80.12 97 LEU A C 1
ATOM 768 O O . LEU A 1 97 ? -0.023 13.256 18.678 1.00 80.12 97 LEU A O 1
ATOM 772 N N . ALA A 1 98 ? 0.540 14.451 16.861 1.00 78.31 98 ALA A N 1
ATOM 773 C CA . ALA A 1 98 ? 1.465 15.339 17.572 1.00 78.31 98 ALA A CA 1
ATOM 774 C C . ALA A 1 98 ? 0.769 16.159 18.679 1.00 78.31 98 ALA A C 1
ATOM 776 O O . ALA A 1 98 ? 1.392 16.464 19.690 1.00 78.31 98 ALA A O 1
ATOM 777 N N . GLY A 1 99 ? -0.525 16.459 18.513 1.00 74.19 99 GLY A N 1
ATOM 778 C CA . GLY A 1 99 ? -1.363 17.141 19.508 1.00 74.19 99 GLY A CA 1
ATOM 779 C C . GLY A 1 99 ? -1.980 16.227 20.574 1.00 74.19 99 GLY A C 1
ATOM 780 O O . GLY A 1 99 ? -2.776 16.697 21.378 1.00 74.19 99 GLY A O 1
ATOM 781 N N . GLY A 1 100 ? -1.631 14.937 20.591 1.00 74.50 100 GLY A N 1
ATOM 782 C CA . GLY A 1 100 ? -2.315 13.930 21.403 1.00 74.50 100 GLY A CA 1
ATOM 783 C C . GLY A 1 100 ? -3.495 13.287 20.669 1.00 74.50 100 GLY A C 1
ATOM 784 O O . GLY A 1 100 ? -3.945 13.773 19.635 1.00 74.50 100 GLY A O 1
ATOM 785 N N . GLY A 1 101 ? -3.958 12.149 21.189 1.00 74.94 101 GLY A N 1
ATOM 786 C CA . GLY A 1 101 ? -4.966 11.316 20.531 1.00 74.94 101 GLY A CA 1
ATOM 787 C C . GL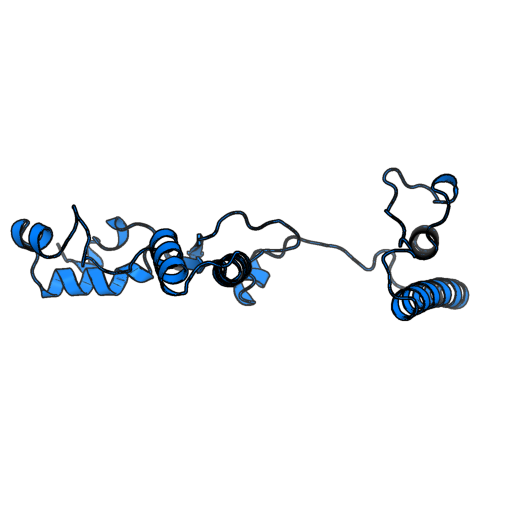Y A 1 101 ? -4.389 10.358 19.486 1.00 74.94 101 GLY A C 1
ATOM 788 O O . GLY A 1 101 ? -3.186 10.364 19.184 1.00 74.94 101 GLY A O 1
ATOM 789 N N . TYR A 1 102 ? -5.264 9.503 18.962 1.00 76.81 102 TYR A N 1
ATOM 790 C CA . TYR A 1 102 ? -4.933 8.500 17.959 1.00 76.81 102 TYR A CA 1
ATOM 791 C C . TYR A 1 102 ? -5.862 8.631 16.759 1.00 76.81 102 TYR A C 1
ATOM 793 O O . TYR A 1 102 ? -7.042 8.911 16.904 1.00 76.81 102 TYR A O 1
ATOM 801 N N . PHE A 1 103 ? -5.315 8.403 15.572 1.00 76.06 103 PHE A N 1
ATOM 802 C CA . PHE A 1 103 ? -6.080 8.272 14.345 1.00 76.06 103 PHE A CA 1
ATOM 803 C C . PHE A 1 103 ? -6.131 6.796 13.957 1.00 76.06 103 PHE A C 1
ATOM 805 O O . PHE A 1 103 ? -5.081 6.186 13.717 1.00 76.06 103 PHE A O 1
ATOM 812 N N . LYS A 1 104 ? -7.336 6.221 13.960 1.00 78.69 104 LYS A N 1
ATOM 813 C CA . LYS A 1 104 ? -7.596 4.824 13.599 1.00 78.69 104 LYS A CA 1
ATOM 814 C C . LYS A 1 104 ? -7.709 4.713 12.079 1.00 78.69 104 LYS A C 1
ATOM 816 O O . LYS A 1 104 ? -8.510 5.400 11.461 1.00 78.69 104 LYS A O 1
ATOM 821 N N . ILE A 1 105 ? -6.910 3.834 11.489 1.00 77.88 105 ILE A N 1
ATOM 822 C CA . ILE A 1 105 ? -6.871 3.569 10.050 1.00 77.88 105 ILE A CA 1
ATOM 823 C C . ILE A 1 105 ? -7.264 2.115 9.859 1.00 77.88 105 ILE A C 1
ATOM 825 O O . ILE A 1 105 ? -6.577 1.213 10.344 1.00 77.88 105 ILE A O 1
ATOM 829 N N . VAL A 1 106 ? -8.372 1.896 9.163 1.00 80.19 106 VAL A N 1
ATOM 830 C CA . VAL A 1 106 ? -8.896 0.563 8.875 1.00 80.19 106 VAL A CA 1
ATOM 831 C C . VAL A 1 106 ? -8.603 0.247 7.419 1.00 80.19 106 VAL A C 1
ATOM 833 O O . VAL A 1 106 ? -8.979 1.016 6.540 1.00 80.19 106 VAL A O 1
ATOM 836 N N . ASN A 1 107 ? -7.947 -0.884 7.171 1.00 87.31 107 ASN A N 1
ATOM 837 C CA . ASN A 1 107 ? -7.675 -1.366 5.826 1.00 87.31 107 ASN A CA 1
ATOM 838 C C . ASN A 1 107 ? -9.001 -1.583 5.076 1.00 87.31 107 ASN A C 1
ATOM 840 O O . ASN A 1 107 ? -9.785 -2.483 5.397 1.00 87.31 107 ASN A O 1
ATOM 844 N N . GLN A 1 108 ? -9.238 -0.762 4.056 1.00 85.56 108 GLN A N 1
ATOM 845 C CA . GLN A 1 108 ? -10.482 -0.771 3.283 1.00 85.56 108 GLN A CA 1
ATOM 846 C C . GLN A 1 108 ? -10.553 -1.971 2.326 1.00 85.56 108 GLN A C 1
ATOM 848 O O . GLN A 1 108 ? -11.628 -2.367 1.859 1.00 85.56 108 GLN A O 1
ATOM 853 N N . SER A 1 109 ? -9.405 -2.579 2.033 1.00 89.00 109 SER A N 1
ATOM 854 C CA . SER A 1 109 ? -9.281 -3.762 1.187 1.00 89.00 109 SER A CA 1
ATOM 855 C C . SER A 1 109 ? -9.798 -5.044 1.851 1.00 89.00 109 SER A C 1
ATOM 857 O O . SER A 1 109 ? -10.188 -5.961 1.127 1.00 89.00 109 SER A O 1
ATOM 859 N N . VAL A 1 110 ? -9.913 -5.107 3.185 1.00 90.12 110 VAL A N 1
ATOM 860 C CA . VAL A 1 110 ? -10.454 -6.287 3.892 1.00 90.12 110 VAL A CA 1
ATOM 861 C C . VAL A 1 110 ? -11.865 -6.629 3.425 1.00 90.12 110 VAL A C 1
ATOM 863 O O . VAL A 1 110 ? -12.123 -7.771 3.047 1.00 90.12 110 VAL A O 1
ATOM 866 N N . ARG A 1 111 ? -12.769 -5.642 3.353 1.00 91.31 111 ARG A N 1
ATOM 867 C CA . ARG A 1 111 ? -14.139 -5.873 2.867 1.00 91.31 111 ARG A CA 1
ATOM 868 C C . ARG A 1 111 ? -14.137 -6.417 1.439 1.00 91.31 111 ARG A C 1
ATOM 870 O O . ARG A 1 111 ? -14.821 -7.392 1.147 1.00 91.31 111 ARG A O 1
ATOM 877 N N . LYS A 1 112 ? -13.343 -5.811 0.550 1.00 92.75 112 LYS A N 1
ATOM 878 C CA . LYS A 1 112 ? -13.238 -6.227 -0.860 1.00 92.75 112 LYS A CA 1
ATOM 879 C C . LYS A 1 112 ? -12.721 -7.666 -0.981 1.00 92.75 112 LYS A C 1
ATOM 881 O O . LYS A 1 112 ? -13.231 -8.429 -1.800 1.00 92.75 112 LYS A O 1
ATOM 886 N N . ALA A 1 113 ? -11.748 -8.041 -0.150 1.00 93.00 113 ALA A N 1
ATOM 887 C CA . ALA A 1 113 ? -11.204 -9.393 -0.101 1.00 93.00 113 ALA A CA 1
ATOM 888 C C . ALA A 1 113 ? -12.248 -10.411 0.382 1.00 93.00 113 ALA A C 1
ATOM 890 O O . ALA A 1 113 ? -12.438 -11.433 -0.273 1.00 93.00 113 ALA A O 1
ATOM 891 N N . LEU A 1 114 ? -12.977 -10.117 1.463 1.00 95.44 114 LEU A N 1
ATOM 892 C CA . LEU A 1 114 ? -14.019 -11.007 1.989 1.00 95.44 114 LEU A CA 1
ATOM 893 C C . LEU A 1 114 ? -15.167 -11.216 0.988 1.00 95.44 114 LEU A C 1
ATOM 895 O O . LEU A 1 114 ? -15.580 -12.354 0.769 1.00 95.44 114 LEU A O 1
ATOM 899 N N . VAL A 1 115 ? -15.610 -10.156 0.296 1.00 96.38 115 VAL A N 1
ATOM 900 C CA . VAL A 1 115 ? -16.589 -10.274 -0.804 1.00 96.38 115 VAL A CA 1
ATOM 901 C C . VAL A 1 115 ? -16.074 -11.223 -1.887 1.00 96.38 115 VAL A C 1
ATOM 903 O O . VAL A 1 115 ? -16.805 -12.087 -2.364 1.00 96.38 115 VAL A O 1
ATOM 906 N N . LYS A 1 116 ? -14.797 -11.100 -2.273 1.00 96.75 116 LYS A N 1
ATOM 907 C CA . LYS A 1 116 ? -14.199 -11.956 -3.305 1.00 96.75 116 LYS A CA 1
ATOM 908 C C . LYS A 1 116 ? -14.080 -13.421 -2.871 1.00 96.75 116 LYS A C 1
ATOM 910 O O . LYS A 1 116 ? -14.146 -14.300 -3.728 1.00 96.75 116 LYS A O 1
ATOM 915 N N . LEU A 1 117 ? -13.911 -13.668 -1.574 1.00 97.06 117 LEU A N 1
ATOM 916 C CA . LEU A 1 117 ? -13.868 -15.003 -0.975 1.00 97.06 117 LEU A CA 1
ATOM 917 C C . LEU A 1 117 ? -15.261 -15.631 -0.787 1.00 97.06 117 LEU A C 1
ATOM 919 O O . LEU A 1 117 ? -15.338 -16.817 -0.483 1.00 97.06 117 LEU A O 1
ATOM 923 N N . GLY A 1 118 ? -16.342 -14.876 -1.011 1.00 97.19 118 GLY A N 1
ATOM 924 C CA . GLY A 1 118 ? -17.715 -15.387 -0.972 1.00 97.19 118 GLY A CA 1
ATOM 925 C C . GLY A 1 118 ? -18.403 -15.299 0.392 1.00 97.19 118 GLY A C 1
ATOM 926 O O . GLY A 1 118 ? -19.423 -15.956 0.580 1.00 97.19 118 GLY A O 1
ATOM 927 N N . TYR A 1 119 ? -17.877 -14.499 1.324 1.00 97.69 119 TYR A N 1
ATOM 928 C CA . TYR A 1 119 ? -18.555 -14.224 2.594 1.00 97.69 119 TYR A CA 1
ATOM 929 C C . TYR A 1 119 ? -19.840 -13.420 2.372 1.00 97.69 119 TYR A C 1
ATOM 931 O O . TYR A 1 119 ? -19.922 -12.569 1.481 1.00 97.69 119 TYR A O 1
ATOM 939 N N . THR A 1 120 ? -20.839 -13.673 3.212 1.00 97.88 120 THR A N 1
ATOM 940 C CA . THR A 1 120 ? -22.094 -12.915 3.244 1.00 97.88 120 THR A CA 1
ATOM 941 C C . THR A 1 120 ? -21.888 -11.524 3.844 1.00 97.88 120 THR A C 1
ATOM 943 O O . THR A 1 120 ? -20.947 -11.291 4.601 1.00 97.88 120 THR A O 1
ATOM 946 N N . GLU A 1 121 ? -22.792 -10.583 3.552 1.00 96.00 121 GLU A N 1
ATOM 947 C CA . GLU A 1 121 ? -22.701 -9.219 4.097 1.00 96.00 121 GLU A CA 1
ATOM 948 C C . GLU A 1 121 ? -22.700 -9.207 5.634 1.00 96.00 121 GLU A C 1
ATOM 950 O O . GLU A 1 121 ? -21.941 -8.463 6.249 1.00 96.00 121 GLU A O 1
ATOM 955 N N . THR A 1 122 ? -23.485 -10.089 6.258 1.00 96.56 122 THR A N 1
ATOM 956 C CA . THR A 1 122 ? -23.525 -10.232 7.717 1.00 96.56 122 THR A CA 1
ATOM 957 C C . THR A 1 122 ? -22.186 -10.710 8.274 1.00 96.56 122 THR A C 1
ATOM 959 O O . THR A 1 122 ? -21.681 -10.124 9.225 1.00 96.56 122 THR A O 1
ATOM 962 N N . GLU A 1 123 ? -21.564 -11.728 7.673 1.00 96.12 123 GLU A N 1
ATOM 963 C CA . GLU A 1 123 ? -20.242 -12.195 8.114 1.00 96.12 123 GLU A CA 1
ATOM 964 C C . GLU A 1 123 ? -19.171 -11.116 7.928 1.00 96.12 123 GLU A C 1
ATOM 966 O O . GLU A 1 123 ? -18.307 -10.939 8.784 1.00 96.12 123 GLU A O 1
ATOM 971 N N . ILE A 1 124 ? -19.240 -10.366 6.826 1.00 94.38 124 ILE A N 1
ATOM 972 C CA . ILE A 1 124 ? -18.329 -9.255 6.545 1.00 94.38 124 ILE A CA 1
ATOM 973 C C . ILE A 1 124 ? -18.454 -8.172 7.615 1.00 94.38 124 ILE A C 1
ATOM 975 O O . ILE A 1 124 ? -17.432 -7.702 8.123 1.00 94.38 124 ILE A O 1
ATOM 979 N N . GLU A 1 125 ? -19.677 -7.766 7.960 1.00 91.50 125 GLU A N 1
ATOM 980 C CA . GLU A 1 125 ? -19.911 -6.790 9.022 1.00 91.50 125 GLU A CA 1
ATOM 981 C C . GLU A 1 125 ? -19.378 -7.279 10.365 1.00 91.50 125 GLU A C 1
ATOM 983 O O . GLU A 1 125 ? -18.682 -6.522 11.042 1.00 91.50 125 GLU A O 1
ATOM 988 N N . GLU A 1 126 ? -19.643 -8.532 10.732 1.00 91.88 126 GLU A N 1
ATOM 989 C CA . GLU A 1 126 ? -19.195 -9.098 12.005 1.00 91.88 126 GLU A CA 1
ATOM 990 C C . GLU A 1 126 ? -17.667 -9.197 12.079 1.00 91.88 126 GLU A C 1
ATOM 992 O O . GLU A 1 126 ? -17.068 -8.749 13.056 1.00 91.88 126 GLU A O 1
ATOM 997 N N . ILE A 1 127 ? -16.998 -9.665 11.019 1.00 92.31 127 ILE A N 1
ATOM 998 C CA . ILE A 1 127 ? -15.526 -9.692 10.939 1.00 92.31 127 ILE A CA 1
ATOM 999 C C . ILE A 1 127 ? -14.952 -8.272 11.020 1.00 92.31 127 ILE A C 1
ATOM 1001 O O . ILE A 1 127 ? -13.949 -8.027 11.702 1.00 92.31 127 ILE A O 1
ATOM 1005 N N . THR A 1 128 ? -15.592 -7.316 10.345 1.00 88.69 128 THR A N 1
ATOM 1006 C CA . THR A 1 128 ? -15.163 -5.914 10.339 1.00 88.69 128 THR A CA 1
ATOM 1007 C C . THR A 1 128 ? -15.306 -5.292 11.727 1.00 88.69 128 THR A C 1
ATOM 1009 O O . THR A 1 128 ? -14.360 -4.664 12.205 1.00 88.69 128 THR A O 1
ATOM 1012 N N . LYS A 1 129 ? -16.447 -5.484 12.404 1.00 87.69 129 LYS A N 1
ATOM 1013 C CA . LYS A 1 129 ? -16.693 -5.012 13.779 1.00 87.69 129 LYS A CA 1
ATOM 1014 C C . LYS A 1 129 ? -15.774 -5.690 14.786 1.00 87.69 129 LYS A C 1
ATOM 1016 O O . LYS A 1 129 ? -15.234 -5.013 15.654 1.00 87.69 129 LYS A O 1
ATOM 1021 N N . TYR A 1 130 ? -15.532 -6.990 14.643 1.00 88.00 130 TYR A N 1
ATOM 1022 C CA . TYR A 1 130 ? -14.570 -7.708 15.473 1.00 88.00 130 TYR A CA 1
ATOM 1023 C C . TYR A 1 130 ? -13.160 -7.120 15.335 1.00 88.00 130 TYR A C 1
ATOM 1025 O O . TYR A 1 130 ? -12.481 -6.896 16.333 1.00 88.00 130 TYR A O 1
ATOM 1033 N N . SER A 1 131 ? -12.746 -6.794 14.108 1.00 86.44 131 SER A N 1
ATOM 1034 C CA . SER A 1 131 ? -11.413 -6.247 13.835 1.00 86.44 131 SER A CA 1
ATOM 1035 C C . SER A 1 131 ? -11.245 -4.802 14.321 1.00 86.44 131 SER A C 1
ATOM 1037 O O . SER A 1 131 ? -10.197 -4.458 14.863 1.00 86.44 131 SER A O 1
ATOM 1039 N N . LYS A 1 132 ? -12.255 -3.940 14.121 1.00 81.94 132 LYS A N 1
ATOM 1040 C CA . LYS A 1 132 ? -12.187 -2.498 14.445 1.00 81.94 132 LYS A CA 1
ATOM 1041 C C . LYS A 1 132 ? -12.682 -2.135 15.854 1.00 81.94 132 LYS A C 1
ATOM 1043 O O . LYS A 1 132 ? -12.420 -1.023 16.314 1.00 81.94 132 LYS A O 1
ATOM 1048 N N . GLY A 1 133 ? -13.394 -3.049 16.510 1.00 83.88 133 GLY A N 1
ATOM 1049 C CA . GLY A 1 133 ? -14.210 -2.784 17.693 1.00 83.88 133 GLY A CA 1
ATOM 1050 C C . GLY A 1 133 ? -15.655 -2.414 17.335 1.00 83.88 133 GLY A C 1
ATOM 1051 O O . GLY A 1 133 ? -15.941 -1.879 16.265 1.00 83.88 133 GLY A O 1
ATOM 1052 N N . HIS A 1 134 ? -16.586 -2.702 18.245 1.00 84.75 134 HIS A N 1
ATOM 1053 C CA . HIS A 1 134 ? -18.012 -2.423 18.036 1.00 84.75 134 HIS A CA 1
ATOM 1054 C C . HIS A 1 134 ? -18.397 -0.963 18.319 1.00 84.75 134 HIS A C 1
ATOM 1056 O O . HIS A 1 134 ? -19.471 -0.547 17.903 1.00 84.75 134 HIS A O 1
ATOM 1062 N N . GLY A 1 135 ? -17.543 -0.197 19.011 1.00 84.75 135 GLY A N 1
ATOM 1063 C CA . GLY A 1 135 ? -17.817 1.204 19.360 1.00 84.75 135 GLY A CA 1
ATOM 1064 C C . GLY A 1 135 ? -18.957 1.387 20.370 1.00 84.75 135 GLY A C 1
ATOM 1065 O O . GLY A 1 135 ? -19.441 2.493 20.552 1.00 84.75 135 GLY A O 1
ATOM 1066 N N . THR A 1 136 ? -19.408 0.311 21.020 1.00 86.19 136 THR A N 1
ATOM 1067 C CA . THR A 1 136 ? -20.525 0.331 21.972 1.00 86.19 136 THR A CA 1
ATOM 1068 C C . THR A 1 136 ? -20.288 -0.655 23.108 1.00 86.19 136 THR A C 1
ATOM 1070 O O . THR A 1 136 ? -19.599 -1.664 22.937 1.00 86.19 136 THR A O 1
ATOM 1073 N N . PHE A 1 137 ? -20.885 -0.369 24.264 1.00 87.56 137 PHE A N 1
ATOM 1074 C CA . PHE A 1 137 ? -20.954 -1.279 25.406 1.00 87.56 137 PHE A CA 1
ATOM 1075 C C . PHE A 1 137 ? -22.074 -2.320 25.281 1.00 87.56 137 PHE A C 1
ATOM 1077 O O . PHE A 1 137 ? -22.136 -3.273 26.066 1.00 87.56 137 PHE A O 1
ATOM 1084 N N . ALA A 1 138 ? -22.991 -2.143 24.327 1.00 84.75 138 ALA A N 1
ATOM 1085 C CA . ALA A 1 138 ? -24.063 -3.091 24.077 1.00 84.75 138 ALA A CA 1
ATOM 1086 C C . ALA A 1 138 ? -23.500 -4.426 23.563 1.00 84.75 138 ALA A C 1
ATOM 1088 O O . ALA A 1 138 ? -22.700 -4.468 22.633 1.00 84.75 138 ALA A O 1
ATOM 1089 N N . GLY A 1 139 ? -23.930 -5.533 24.174 1.00 81.44 139 GLY A N 1
ATOM 1090 C CA . GLY A 1 139 ? -23.466 -6.876 23.810 1.00 81.44 139 GLY A CA 1
ATOM 1091 C C . GLY A 1 139 ? -22.089 -7.256 24.369 1.00 81.44 139 GLY A C 1
ATOM 1092 O O . GLY A 1 139 ? -21.629 -8.370 24.128 1.00 81.44 139 GLY A O 1
ATOM 1093 N N . CYS A 1 140 ? -21.438 -6.385 25.148 1.00 85.12 140 CYS A N 1
ATOM 1094 C CA . CYS A 1 140 ? -20.187 -6.722 25.823 1.00 85.12 140 CYS A CA 1
ATOM 1095 C C . CYS A 1 140 ? -20.434 -7.608 27.064 1.00 85.12 140 CYS A C 1
ATOM 1097 O O . CYS A 1 140 ? -21.271 -7.265 27.904 1.00 85.12 140 CYS A O 1
ATOM 1099 N N . PRO A 1 141 ? -19.692 -8.718 27.242 1.00 85.06 141 PRO A N 1
ATOM 1100 C CA . PRO A 1 141 ? -19.915 -9.630 28.365 1.00 85.06 141 PRO A CA 1
ATOM 1101 C C . PRO A 1 141 ? -19.473 -9.043 29.715 1.00 85.06 141 PRO A C 1
ATOM 1103 O O . PRO A 1 141 ? -20.183 -9.189 30.702 1.00 85.06 141 PRO A O 1
ATOM 1106 N N . GLU A 1 142 ? -18.335 -8.344 29.752 1.00 85.44 142 GLU A N 1
ATOM 1107 C CA . GLU A 1 142 ? -17.687 -7.905 31.002 1.00 85.44 142 GLU A CA 1
ATOM 1108 C C . GLU A 1 142 ? -17.915 -6.413 31.300 1.00 85.44 142 GLU A C 1
ATOM 1110 O O . GLU A 1 142 ? -18.392 -6.026 32.369 1.00 85.44 142 GLU A O 1
ATOM 1115 N N . ILE A 1 143 ? -17.580 -5.547 30.338 1.00 86.56 143 ILE A N 1
ATOM 1116 C CA . ILE A 1 143 ? -17.692 -4.089 30.472 1.00 86.56 143 ILE A CA 1
ATOM 1117 C C . ILE A 1 143 ? -18.917 -3.641 29.682 1.00 86.56 143 ILE A C 1
ATOM 1119 O O . ILE A 1 143 ? -18.836 -3.442 28.473 1.00 86.56 143 ILE A O 1
ATOM 1123 N N . ASN A 1 144 ? -20.057 -3.525 30.361 1.00 91.12 144 ASN A N 1
ATOM 1124 C CA . ASN A 1 144 ? -21.326 -3.134 29.758 1.00 91.12 144 ASN A CA 1
ATOM 1125 C C . ASN A 1 144 ? -22.082 -2.134 30.640 1.00 91.12 144 ASN A C 1
ATOM 1127 O O . ASN A 1 144 ? -21.691 -1.849 31.771 1.00 91.12 144 ASN A O 1
ATOM 1131 N N . LYS A 1 145 ? -23.192 -1.596 30.123 1.00 90.81 145 LYS A N 1
ATOM 1132 C CA . LYS A 1 145 ? -23.987 -0.588 30.836 1.00 90.81 145 LYS A CA 1
ATOM 1133 C C . LYS A 1 145 ? -24.426 -1.061 32.230 1.00 90.81 145 LYS A C 1
ATOM 1135 O O . LYS A 1 145 ? -24.336 -0.282 33.171 1.00 90.81 145 LYS A O 1
ATOM 1140 N N . ALA A 1 146 ? -24.856 -2.316 32.386 1.00 90.50 146 ALA A N 1
ATOM 1141 C CA . ALA A 1 146 ? -25.315 -2.837 33.675 1.00 90.50 146 ALA A CA 1
ATOM 1142 C C . ALA A 1 146 ? -24.169 -2.925 34.696 1.00 90.50 146 ALA A C 1
ATOM 1144 O O . ALA A 1 146 ? -24.295 -2.401 35.802 1.00 90.50 146 ALA A O 1
ATOM 1145 N N . THR A 1 147 ? -23.023 -3.491 34.304 1.00 93.38 147 THR A N 1
ATOM 1146 C CA . THR A 1 147 ? -21.865 -3.628 35.204 1.00 93.38 147 THR A CA 1
ATOM 1147 C C . THR A 1 147 ? -21.246 -2.276 35.574 1.00 93.38 147 THR A C 1
ATOM 1149 O O . THR A 1 147 ? -20.738 -2.108 36.683 1.00 93.38 147 THR A O 1
ATOM 1152 N N . LEU A 1 148 ? -21.316 -1.280 34.684 1.00 91.50 148 LEU A N 1
ATOM 1153 C CA . LEU A 1 148 ? -20.882 0.091 34.970 1.00 91.50 148 LEU A CA 1
ATOM 1154 C C . LEU A 1 148 ? -21.834 0.814 35.935 1.00 91.50 148 LEU A C 1
ATOM 1156 O O . LEU A 1 148 ? -21.363 1.474 36.862 1.00 91.50 148 LEU A O 1
ATOM 1160 N N . LEU A 1 149 ? -23.152 0.653 35.773 1.00 92.38 149 LEU A N 1
ATOM 1161 C CA . LEU A 1 149 ? -24.144 1.196 36.709 1.00 92.38 149 LEU A CA 1
ATOM 1162 C C . LEU A 1 149 ? -23.966 0.609 38.117 1.00 92.38 149 LEU A C 1
ATOM 1164 O O . LEU A 1 149 ? -23.946 1.355 39.093 1.00 92.38 149 LEU A O 1
ATOM 1168 N N . GLU A 1 150 ? -23.755 -0.706 38.232 1.00 93.31 150 GLU A N 1
ATOM 1169 C CA . GLU A 1 150 ? -23.482 -1.374 39.518 1.00 93.31 150 GLU A CA 1
ATOM 1170 C C . GLU A 1 150 ? -22.213 -0.852 40.203 1.00 93.31 150 GLU A C 1
ATOM 1172 O O . GLU A 1 150 ? -22.141 -0.781 41.429 1.00 93.31 150 GLU A O 1
ATOM 1177 N N . LYS A 1 151 ? -21.212 -0.443 39.417 1.00 91.31 151 LYS A N 1
ATOM 1178 C CA . LYS A 1 151 ? -19.978 0.179 39.918 1.00 91.31 151 LYS A CA 1
ATOM 1179 C C . LYS A 1 151 ? -20.134 1.662 40.275 1.00 91.31 151 LYS A C 1
ATOM 1181 O O . LYS A 1 151 ? -19.156 2.273 40.698 1.00 91.31 151 LYS A O 1
ATOM 1186 N N . GLY A 1 152 ? -21.331 2.233 40.134 1.00 91.56 152 GLY A N 1
ATOM 1187 C CA . GLY A 1 152 ? -21.646 3.602 40.543 1.00 91.56 152 GLY A CA 1
ATOM 1188 C C . GLY A 1 152 ? -21.465 4.663 39.456 1.00 91.56 152 GLY A C 1
ATOM 1189 O O . GLY A 1 152 ? -21.475 5.854 39.768 1.00 91.56 152 GLY A O 1
ATOM 1190 N N . PHE A 1 153 ? -21.303 4.276 38.187 1.00 91.62 153 PHE A N 1
ATOM 1191 C CA . PHE A 1 153 ? -21.342 5.239 37.084 1.00 91.62 153 PHE A CA 1
ATOM 1192 C C . PHE A 1 153 ? -22.782 5.700 36.828 1.00 91.62 153 PHE A C 1
ATOM 1194 O O . PHE A 1 153 ? -23.715 4.912 36.945 1.00 91.62 153 PHE A O 1
ATOM 1201 N N . THR A 1 154 ? -22.974 6.966 36.448 1.00 92.62 154 THR A N 1
ATOM 1202 C CA . THR A 1 154 ? -24.285 7.460 35.994 1.00 92.62 154 THR A CA 1
ATOM 1203 C C . THR A 1 154 ? -24.485 7.160 34.512 1.00 92.62 154 THR A C 1
ATOM 1205 O O . THR A 1 154 ? -23.513 7.024 33.764 1.00 92.62 154 THR A O 1
ATOM 1208 N N . GLU A 1 155 ? -25.739 7.097 34.055 1.00 92.12 155 GLU A N 1
ATOM 1209 C CA . GLU A 1 155 ? -26.033 6.909 32.628 1.00 92.12 155 GLU A CA 1
ATOM 1210 C C . GLU A 1 155 ? -25.395 7.991 31.751 1.00 92.12 155 GLU A C 1
ATOM 1212 O O . GLU A 1 155 ? -24.908 7.686 30.664 1.00 92.12 155 GLU A O 1
ATOM 1217 N N . GLU A 1 156 ? -25.338 9.235 32.236 1.00 91.75 156 GLU A N 1
ATOM 1218 C CA . GLU A 1 156 ? -24.703 10.340 31.513 1.00 91.75 156 GLU A CA 1
ATOM 1219 C C . GLU A 1 156 ? -23.205 10.097 31.330 1.00 91.75 156 GLU A C 1
ATOM 1221 O O . GLU A 1 156 ? -22.690 10.263 30.227 1.00 91.75 156 GLU A O 1
ATOM 1226 N N . LYS A 1 157 ? -22.507 9.653 32.386 1.00 90.69 157 LYS A N 1
ATOM 1227 C CA . LYS A 1 157 ? -21.075 9.334 32.312 1.00 90.69 157 LYS A CA 1
ATOM 1228 C C . LYS A 1 157 ? -20.812 8.148 31.389 1.00 90.69 157 LYS A C 1
ATOM 1230 O O . LYS A 1 157 ? -19.864 8.194 30.614 1.00 90.69 157 LYS A O 1
ATOM 1235 N N . ILE A 1 158 ? -21.649 7.109 31.440 1.00 91.44 158 ILE A N 1
ATOM 1236 C CA . ILE A 1 158 ? -21.521 5.944 30.549 1.00 91.44 158 ILE A CA 1
ATOM 1237 C C . ILE A 1 158 ? -21.661 6.380 29.092 1.00 91.44 158 ILE A C 1
ATOM 1239 O O . ILE A 1 158 ? -20.817 6.022 28.275 1.00 91.44 158 ILE A O 1
ATOM 1243 N N . LYS A 1 159 ? -22.672 7.200 28.784 1.00 90.94 159 LYS A N 1
ATOM 1244 C CA . LYS A 1 159 ? -22.875 7.734 27.436 1.00 90.94 159 LYS A CA 1
ATOM 1245 C C . LYS A 1 159 ? -21.672 8.553 26.961 1.00 90.94 159 LYS A C 1
ATOM 1247 O O . LYS A 1 159 ? -21.216 8.374 25.842 1.00 90.94 159 LYS A O 1
ATOM 1252 N N . LEU A 1 160 ? -21.112 9.391 27.833 1.00 89.62 160 LEU A N 1
ATOM 1253 C CA . LEU A 1 160 ? -19.959 10.234 27.504 1.00 89.62 160 LEU A CA 1
ATOM 1254 C C . LEU A 1 160 ? -18.694 9.413 27.199 1.00 89.62 160 LEU A C 1
ATOM 1256 O O . LEU A 1 160 ? -17.899 9.801 26.349 1.00 89.62 160 LEU A O 1
ATOM 1260 N N . VAL A 1 161 ? -18.515 8.269 27.867 1.00 90.38 161 VAL A N 1
ATOM 1261 C CA . VAL A 1 161 ? -17.442 7.311 27.555 1.00 90.38 161 VAL A CA 1
ATOM 1262 C C . VAL A 1 161 ? -17.732 6.569 26.247 1.00 90.38 161 VAL A C 1
ATOM 1264 O O . VAL A 1 161 ? -16.820 6.382 25.446 1.00 90.38 161 VAL A O 1
ATOM 1267 N N . GLU A 1 162 ? -18.980 6.151 26.025 1.00 89.56 162 GLU A N 1
ATOM 1268 C CA . GLU A 1 162 ? -19.403 5.431 24.818 1.00 89.56 162 GLU A CA 1
ATOM 1269 C C . GLU A 1 162 ? -19.193 6.272 23.551 1.00 89.56 162 GLU A C 1
ATOM 1271 O O . GLU A 1 162 ? -18.592 5.789 22.594 1.00 89.56 162 GLU A O 1
ATOM 1276 N N . ASP A 1 163 ? -19.545 7.560 23.602 1.00 88.44 163 ASP A N 1
ATOM 1277 C CA . ASP A 1 163 ? -19.339 8.531 22.518 1.00 88.44 163 ASP A CA 1
ATOM 1278 C C . ASP A 1 163 ? -17.846 8.727 22.151 1.00 88.44 163 ASP A C 1
ATOM 1280 O O . ASP A 1 163 ? -17.538 9.268 21.092 1.00 88.44 163 ASP A O 1
ATOM 1284 N N . GLN A 1 164 ? -16.904 8.287 22.998 1.00 85.38 164 GLN A N 1
ATOM 1285 C CA . GLN A 1 164 ? -15.456 8.368 22.748 1.00 85.38 164 GLN A CA 1
ATOM 1286 C C . GLN A 1 164 ? -14.839 7.055 22.237 1.00 85.38 164 GLN A C 1
ATOM 1288 O O . GLN A 1 164 ? -13.657 7.040 21.882 1.00 85.38 164 GLN A O 1
ATOM 1293 N N . LEU A 1 165 ? -15.584 5.941 22.206 1.00 85.94 165 LEU A N 1
ATOM 1294 C CA . LEU A 1 165 ? -15.020 4.613 21.914 1.00 85.94 165 LEU A CA 1
ATOM 1295 C C . LEU A 1 165 ? -14.440 4.488 20.500 1.00 85.94 165 LEU A C 1
ATOM 1297 O O . LEU A 1 165 ? -13.503 3.713 20.284 1.00 85.94 165 LEU A O 1
ATOM 1301 N N . ASP A 1 166 ? -14.957 5.257 19.544 1.00 80.62 166 ASP A N 1
ATOM 1302 C CA . ASP A 1 166 ? -14.466 5.228 18.167 1.00 80.62 166 ASP A CA 1
ATOM 1303 C C . ASP A 1 166 ? -13.069 5.850 18.023 1.00 80.62 166 ASP A C 1
ATOM 1305 O O . ASP A 1 166 ? -12.264 5.352 17.223 1.00 80.62 166 ASP A O 1
ATOM 1309 N N . ASP A 1 167 ? -12.749 6.838 18.862 1.00 76.69 167 ASP A N 1
ATOM 1310 C CA . ASP A 1 167 ? -11.534 7.658 18.777 1.00 76.69 167 ASP A CA 1
ATOM 1311 C C . ASP A 1 167 ? -10.393 7.180 19.691 1.00 76.69 167 ASP A C 1
ATOM 1313 O O . ASP A 1 167 ? -9.242 7.615 19.559 1.00 76.69 167 ASP A O 1
ATOM 1317 N N . VAL A 1 168 ? -10.671 6.272 20.631 1.00 79.00 168 VAL A N 1
ATOM 1318 C CA . VAL A 1 168 ? -9.655 5.751 21.553 1.00 79.00 168 VAL A CA 1
ATOM 1319 C C . VAL A 1 168 ? -8.969 4.493 21.022 1.00 79.00 168 VAL A C 1
ATOM 1321 O O . VAL A 1 168 ? -9.565 3.627 20.385 1.00 79.00 168 VAL A O 1
ATOM 1324 N N . PHE A 1 169 ? -7.675 4.377 21.324 1.00 76.69 169 PHE A N 1
ATOM 1325 C CA . PHE A 1 169 ? -6.878 3.188 21.010 1.00 76.69 169 PHE A CA 1
ATOM 1326 C C . PHE A 1 169 ? -7.171 2.007 21.948 1.00 76.69 169 PHE A C 1
ATOM 1328 O O . PHE A 1 169 ? -7.194 0.856 21.526 1.00 76.69 169 PHE A O 1
ATOM 1335 N N . ASP A 1 170 ? -7.363 2.304 23.230 1.00 81.19 170 ASP A N 1
ATOM 1336 C CA . ASP A 1 170 ? -7.610 1.341 24.301 1.00 81.19 170 ASP A CA 1
ATOM 1337 C C . ASP A 1 170 ? -8.755 1.897 25.145 1.00 81.19 170 ASP A C 1
ATOM 1339 O O . ASP A 1 170 ? -8.804 3.101 25.416 1.00 81.19 170 ASP A O 1
ATOM 1343 N N . ILE A 1 171 ? -9.663 1.021 25.570 1.00 84.19 171 ILE A N 1
ATOM 1344 C CA . ILE A 1 171 ? -10.813 1.362 26.408 1.00 84.19 171 ILE A CA 1
ATOM 1345 C C . ILE A 1 171 ? -10.413 2.161 27.655 1.00 84.19 171 ILE A C 1
ATOM 1347 O O . ILE A 1 171 ? -11.132 3.067 28.062 1.00 84.19 171 ILE A O 1
ATOM 1351 N N . LYS A 1 172 ? -9.224 1.922 28.220 1.00 86.06 172 LYS A N 1
ATOM 1352 C CA . LYS A 1 172 ? -8.687 2.676 29.364 1.00 86.06 172 LYS A CA 1
ATOM 1353 C C . LYS A 1 172 ? -8.557 4.171 29.084 1.00 86.06 172 LYS A C 1
ATOM 1355 O O . LYS A 1 172 ? -8.660 4.963 30.012 1.00 86.06 172 LYS A O 1
ATOM 1360 N N . PHE A 1 173 ? -8.337 4.569 27.830 1.00 83.75 173 PHE A N 1
ATOM 1361 C CA . PHE A 1 173 ? -8.279 5.983 27.463 1.00 83.75 173 PHE A CA 1
ATOM 1362 C C . PHE A 1 173 ? -9.660 6.641 27.429 1.00 83.75 173 PHE A C 1
ATOM 1364 O O . PHE A 1 173 ? -9.728 7.852 27.625 1.00 83.75 173 PHE A O 1
ATOM 1371 N N . ALA A 1 174 ? -10.742 5.878 27.247 1.00 86.19 174 ALA A N 1
ATOM 1372 C CA . ALA A 1 174 ? -12.102 6.410 27.358 1.00 86.19 174 ALA A CA 1
ATOM 1373 C C . ALA A 1 174 ? -12.471 6.684 28.829 1.00 86.19 174 ALA A C 1
ATOM 1375 O O . ALA A 1 174 ? -13.134 7.669 29.141 1.00 86.19 174 ALA A O 1
ATOM 1376 N N . PHE A 1 175 ? -11.955 5.878 29.762 1.00 88.75 175 PHE A N 1
ATOM 1377 C CA . PHE A 1 175 ? -12.116 6.084 31.205 1.00 88.75 175 PHE A CA 1
ATOM 1378 C C . PHE A 1 175 ? -11.037 7.021 31.769 1.00 88.75 175 PHE A C 1
ATOM 1380 O O . PHE A 1 175 ? -10.169 6.609 32.539 1.00 88.75 175 PHE A O 1
ATOM 1387 N N . ASN A 1 176 ? -11.075 8.297 31.383 1.00 84.75 176 ASN A N 1
ATOM 1388 C CA . ASN A 1 176 ? -10.108 9.296 31.840 1.00 84.75 176 ASN A CA 1
ATOM 1389 C C . ASN A 1 176 ? -10.754 10.399 32.703 1.00 84.75 176 ASN A C 1
ATOM 1391 O O . ASN A 1 176 ? -11.952 10.665 32.616 1.00 84.75 176 ASN A O 1
ATOM 1395 N N . LYS A 1 177 ? -9.932 11.076 33.517 1.00 84.12 177 LYS A N 1
ATOM 1396 C CA . LYS A 1 177 ? -10.370 12.140 34.442 1.00 84.12 177 LYS A CA 1
ATOM 1397 C C . LYS A 1 177 ? -11.030 13.343 33.759 1.00 84.12 177 LYS A C 1
ATOM 1399 O O . LYS A 1 177 ? -11.819 14.043 34.377 1.00 84.12 177 LYS A O 1
ATOM 1404 N N . TRP A 1 178 ? -10.688 13.610 32.500 1.00 80.00 178 TRP A N 1
ATOM 1405 C CA . TRP A 1 178 ? -11.248 14.732 31.745 1.00 80.00 178 TRP A CA 1
ATOM 1406 C C . TRP A 1 178 ? -12.678 14.429 31.291 1.00 80.00 178 TRP A C 1
ATOM 1408 O O . TRP A 1 178 ? -13.513 15.323 31.264 1.00 80.00 178 TRP A O 1
ATOM 1418 N N . THR A 1 179 ? -12.949 13.160 30.983 1.00 79.69 179 THR A N 1
ATOM 1419 C CA . THR A 1 179 ? -14.258 12.630 30.582 1.00 79.69 179 THR A CA 1
ATOM 1420 C C . THR A 1 179 ? -15.167 12.390 31.794 1.00 79.69 179 THR A C 1
ATOM 1422 O O . THR A 1 179 ? -16.357 12.683 31.747 1.00 79.69 179 THR A O 1
ATOM 1425 N N . LEU A 1 180 ? -14.623 11.860 32.895 1.00 84.25 180 LEU A N 1
ATOM 1426 C CA . LEU A 1 180 ? -15.416 11.368 34.030 1.00 84.25 180 LEU A CA 1
ATOM 1427 C C . LEU A 1 180 ? -15.427 12.286 35.260 1.00 84.25 180 LEU A C 1
ATOM 1429 O O . LEU A 1 180 ? -16.243 12.059 36.159 1.00 84.25 180 LEU A O 1
ATOM 1433 N N . GLY A 1 181 ? -14.575 13.313 35.296 1.00 76.56 181 GLY A N 1
ATOM 1434 C CA . GLY A 1 181 ? -14.312 14.106 36.500 1.00 76.56 181 GLY A CA 1
ATOM 1435 C C . GLY A 1 181 ? -13.434 13.366 37.518 1.00 76.56 181 GLY A C 1
ATOM 1436 O O . GLY A 1 181 ? -12.948 12.267 37.238 1.00 76.56 181 GLY A O 1
ATOM 1437 N N . GLU A 1 182 ? -13.210 13.995 38.677 1.00 62.34 182 GLU A N 1
ATOM 1438 C CA . GLU A 1 182 ? -12.631 13.337 39.865 1.00 62.34 182 GLU A CA 1
ATOM 1439 C C . GLU A 1 182 ? -13.633 12.395 40.547 1.00 62.34 182 GLU A C 1
ATOM 1441 O O . GLU A 1 182 ? -14.854 12.694 40.523 1.00 62.34 182 GLU A O 1
#

pLDDT: mean 89.07, std 6.74, range [62.34, 98.31]

Foldseek 3Di:
DQLLVLVLQLCLLVQHDQVPRDPDPDHDHHDDPVPDDPVRSVVSNVVSVCVNVCCVVPNDPDSDDDDFDFQVVPCVVVLHQDRTPDDRPAQWDWDADPVGFIDIRGRPCQLVVCVVVPDDPVVSVVVRCVRQPVLAQPPPPARHPVNCVVVPDDPVLRVLLSNCSNGHPDSVVSVDCVSRPD